Protein AF-A0ABD0PKB1-F1 (afdb_monomer_lite)

Radius of gyration: 13.87 Å; chains: 1; bounding box: 24×17×42 Å

Sequence (54 aa):
RPERFEEGLTVKHCALSLVGEPIMYPEINSFLRLLHQQNISSFLVTNAQFPEEI

Secondary structure (DSSP, 8-state):
-HHHHHHHHS--EEEE-SSS-GGGSTTHHHHHHHHHHTT-EEEE---SS-GGG-

InterPro domains:
  IPR013785 Aldolase-type TIM barrel [G3DSA:3.20.20.70] (1-54)
  IPR034556 S-adenosyl-L-methionine-dependent tRNA 4-demethylwyosine synthase [PTHR13930] (2-54)

Organism: Cirrhinus mrigala (NCBI:txid683832)

Structure (mmCIF, N/CA/C/O backbone):
data_AF-A0ABD0PKB1-F1
#
_entry.id   AF-A0ABD0PKB1-F1
#
loop_
_atom_site.group_PDB
_atom_site.id
_atom_site.type_symbol
_atom_site.label_atom_id
_atom_site.label_alt_id
_atom_site.label_comp_id
_atom_site.label_asym_id
_atom_site.label_entity_id
_atom_site.label_seq_id
_atom_site.pdbx_PDB_ins_code
_atom_site.Cartn_x
_atom_site.Cartn_y
_atom_site.Cartn_z
_atom_site.occupancy
_atom_site.B_iso_or_equiv
_atom_site.auth_seq_id
_atom_site.auth_comp_id
_atom_site.auth_asym_id
_atom_site.auth_atom_id
_atom_site.pdbx_PDB_model_num
ATOM 1 N N . ARG A 1 1 ? -2.519 -10.824 27.857 1.00 75.44 1 ARG A N 1
ATOM 2 C CA . ARG A 1 1 ? -3.133 -9.476 27.803 1.00 75.44 1 ARG A CA 1
ATOM 3 C C . ARG A 1 1 ? -4.179 -9.499 26.692 1.00 75.44 1 ARG A C 1
ATOM 5 O O . ARG A 1 1 ? -3.768 -9.387 25.545 1.00 75.44 1 ARG A O 1
ATOM 12 N N . PRO A 1 2 ? -5.459 -9.750 27.012 1.00 87.94 2 PRO A N 1
ATOM 13 C CA . PRO A 1 2 ? -6.531 -9.880 26.016 1.00 87.94 2 PRO A CA 1
ATOM 14 C C . PRO A 1 2 ? -6.674 -8.632 25.127 1.00 87.94 2 PRO A C 1
ATOM 16 O O . PRO A 1 2 ? -6.835 -8.767 23.924 1.00 87.94 2 PRO A O 1
ATOM 19 N N . GLU A 1 3 ? -6.439 -7.439 25.678 1.00 92.00 3 GLU A N 1
ATOM 20 C CA . GLU A 1 3 ? -6.479 -6.162 24.942 1.00 92.00 3 GLU A CA 1
ATOM 21 C C . GLU A 1 3 ? -5.555 -6.122 23.710 1.00 92.00 3 GLU A C 1
ATOM 23 O O . GLU A 1 3 ? -5.959 -5.661 22.652 1.00 92.00 3 GLU A O 1
ATOM 28 N N . ARG A 1 4 ? -4.330 -6.671 23.799 1.00 92.12 4 ARG A N 1
ATOM 29 C CA . ARG A 1 4 ? -3.391 -6.716 22.656 1.00 92.12 4 ARG A CA 1
ATOM 30 C C . ARG A 1 4 ? -3.851 -7.659 21.547 1.00 92.12 4 ARG A C 1
ATOM 32 O O . ARG A 1 4 ? -3.466 -7.491 20.396 1.00 92.12 4 ARG A O 1
ATOM 39 N N . PHE A 1 5 ? -4.604 -8.694 21.911 1.00 93.50 5 PHE A N 1
ATOM 40 C CA . PHE A 1 5 ? -5.147 -9.637 20.944 1.00 93.50 5 PHE A CA 1
ATOM 41 C C . PHE A 1 5 ? -6.285 -8.982 20.158 1.00 93.50 5 PHE A C 1
ATOM 43 O O . PHE A 1 5 ? -6.270 -9.022 18.934 1.00 93.50 5 PHE A O 1
ATOM 50 N N . GLU A 1 6 ? -7.208 -8.311 20.851 1.00 94.69 6 GLU A N 1
ATOM 51 C CA . GLU A 1 6 ? -8.289 -7.543 20.219 1.00 94.69 6 GLU A CA 1
ATOM 52 C C . GLU A 1 6 ? -7.752 -6.389 19.358 1.00 94.69 6 GLU A C 1
ATOM 54 O O . GLU A 1 6 ? -8.210 -6.192 18.231 1.00 94.69 6 GLU A O 1
ATOM 59 N N . GLU A 1 7 ? -6.724 -5.681 19.838 1.00 93.56 7 GLU A N 1
ATOM 60 C CA . GLU A 1 7 ? -6.013 -4.656 19.068 1.00 93.56 7 GLU A CA 1
ATOM 61 C C . GLU A 1 7 ? -5.416 -5.234 17.776 1.00 93.56 7 GLU A C 1
ATOM 63 O O . GLU A 1 7 ? -5.618 -4.673 16.701 1.00 93.56 7 GLU A O 1
ATOM 68 N N . GLY A 1 8 ? -4.744 -6.388 17.857 1.00 93.88 8 GLY A N 1
ATOM 69 C CA . GLY A 1 8 ? -4.119 -7.044 16.705 1.00 93.88 8 GLY A CA 1
ATOM 70 C C . GLY A 1 8 ? -5.102 -7.527 15.632 1.00 93.88 8 GLY A C 1
ATOM 71 O O . GLY A 1 8 ? -4.704 -7.687 14.479 1.00 93.88 8 GLY A O 1
ATOM 72 N N . LEU A 1 9 ? -6.379 -7.725 15.975 1.00 95.12 9 LEU A N 1
ATOM 73 C CA . LEU A 1 9 ? -7.435 -8.037 15.004 1.00 95.12 9 LEU A CA 1
ATOM 74 C C . LEU A 1 9 ? -7.892 -6.800 14.213 1.00 95.12 9 LEU A C 1
ATOM 76 O O . LEU A 1 9 ? -8.493 -6.939 13.148 1.00 95.12 9 LEU A O 1
ATOM 80 N N . THR A 1 10 ? -7.599 -5.594 14.707 1.00 95.06 10 THR A N 1
ATOM 81 C CA . THR A 1 10 ? -7.945 -4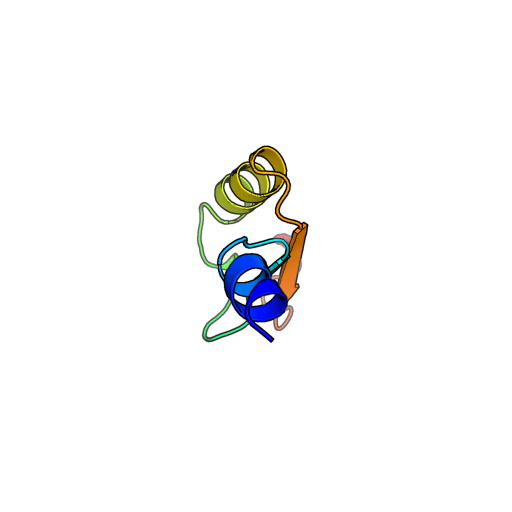.335 14.042 1.00 95.06 10 THR A CA 1
ATOM 82 C C . THR A 1 10 ? -6.736 -3.784 13.292 1.00 95.06 10 THR A C 1
ATOM 84 O O . THR A 1 10 ? -5.855 -3.151 13.871 1.00 95.06 10 THR A O 1
ATOM 87 N N . VAL A 1 11 ? -6.707 -3.967 11.972 1.00 96.50 11 VAL A N 1
ATOM 88 C CA . VAL A 1 11 ? -5.616 -3.459 11.129 1.00 96.50 11 VAL A CA 1
ATOM 89 C C . VAL A 1 11 ? -5.559 -1.928 11.169 1.00 96.50 11 VAL A C 1
ATOM 91 O O . VAL A 1 11 ? -6.565 -1.245 10.978 1.00 96.50 11 VAL A O 1
ATOM 94 N N . LYS A 1 12 ? -4.355 -1.390 11.381 1.00 97.25 12 LYS A N 1
ATOM 95 C CA . LYS A 1 12 ? -4.050 0.051 11.293 1.00 97.25 12 LYS A CA 1
ATOM 96 C C . LYS A 1 12 ? -3.062 0.390 10.186 1.00 97.25 12 LYS A C 1
ATOM 98 O O . LYS A 1 12 ? -3.098 1.494 9.649 1.00 97.25 12 LYS A O 1
ATOM 103 N N . HIS A 1 13 ? -2.199 -0.561 9.841 1.00 97.81 13 HIS A N 1
ATOM 104 C CA . HIS A 1 13 ? -1.089 -0.357 8.923 1.00 97.81 13 HIS A CA 1
ATOM 105 C C . HIS A 1 13 ? -0.973 -1.544 7.966 1.00 97.81 13 HIS A C 1
ATOM 107 O O . HIS A 1 13 ? -1.075 -2.695 8.391 1.00 97.81 13 HIS A O 1
ATOM 113 N N . CYS A 1 14 ? -0.737 -1.266 6.687 1.00 98.00 14 CYS A N 1
ATOM 114 C CA . CYS A 1 14 ? -0.479 -2.263 5.655 1.00 98.00 14 CYS A CA 1
ATOM 115 C C . CYS A 1 14 ? 0.914 -2.025 5.059 1.00 98.00 14 CYS A C 1
ATOM 117 O O . CYS A 1 14 ? 1.199 -0.931 4.575 1.00 98.00 14 CYS A O 1
ATOM 119 N N . ALA A 1 15 ? 1.782 -3.038 5.097 1.00 97.94 15 ALA A N 1
ATOM 120 C CA . ALA A 1 15 ? 3.101 -3.001 4.472 1.00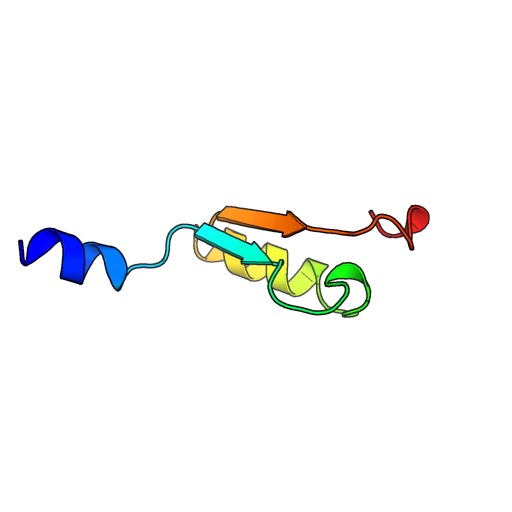 97.94 15 ALA A CA 1
ATOM 121 C C . ALA A 1 15 ? 3.100 -3.866 3.205 1.00 97.94 15 ALA A C 1
ATOM 123 O O . ALA A 1 15 ? 2.875 -5.076 3.264 1.00 97.94 15 ALA A O 1
ATOM 124 N N . LEU A 1 16 ? 3.352 -3.241 2.058 1.00 97.06 16 LEU A N 1
ATOM 125 C CA . LEU A 1 16 ? 3.410 -3.887 0.750 1.00 97.06 16 LEU A CA 1
ATOM 126 C C . LEU A 1 16 ? 4.866 -4.205 0.431 1.00 97.06 16 LEU A C 1
ATOM 128 O O . LEU A 1 16 ? 5.550 -3.430 -0.232 1.00 97.06 16 LEU A O 1
ATOM 132 N N . SER A 1 17 ? 5.345 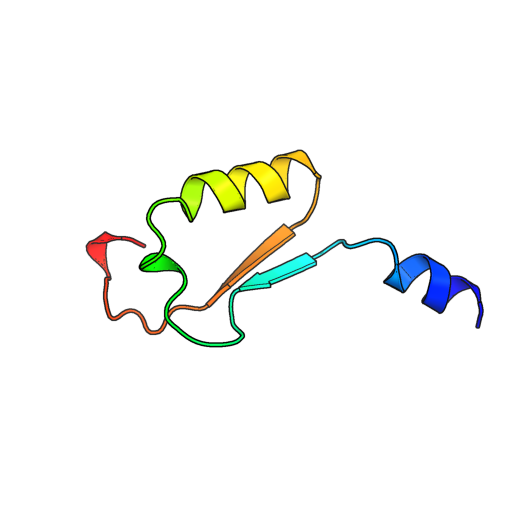-5.313 1.000 1.00 96.38 17 SER A N 1
ATOM 133 C CA . SER A 1 17 ? 6.774 -5.654 0.998 1.00 96.38 17 SER A CA 1
ATOM 134 C C . SER A 1 17 ? 7.076 -7.157 1.059 1.00 96.38 17 SER A C 1
ATOM 136 O O . SER A 1 17 ? 8.208 -7.527 1.354 1.00 96.38 17 SER A O 1
ATOM 138 N N . LEU A 1 18 ? 6.076 -8.034 0.896 1.00 95.44 18 LEU A N 1
ATOM 139 C CA . LEU A 1 18 ? 6.255 -9.467 1.159 1.00 95.44 18 LEU A CA 1
ATOM 140 C C . LEU A 1 18 ? 7.100 -10.151 0.074 1.00 95.44 18 LEU A C 1
ATOM 142 O O . LEU A 1 18 ? 8.147 -10.710 0.382 1.00 95.44 18 LEU A O 1
ATOM 146 N N . VAL A 1 19 ? 6.635 -10.129 -1.178 1.00 93.62 19 VAL A N 1
ATOM 147 C CA . VAL A 1 19 ? 7.299 -10.725 -2.350 1.00 93.62 19 VAL A CA 1
ATOM 148 C C . VAL A 1 19 ? 6.847 -9.976 -3.609 1.00 93.62 19 VAL A C 1
ATOM 150 O O . VAL A 1 19 ? 5.690 -9.563 -3.692 1.00 93.62 19 VAL A O 1
ATOM 153 N N . GLY A 1 20 ? 7.734 -9.879 -4.603 1.00 92.19 20 GLY A N 1
ATOM 154 C CA . GLY A 1 20 ? 7.464 -9.240 -5.893 1.00 92.19 20 GLY A CA 1
ATOM 155 C C . GLY A 1 20 ? 7.532 -7.714 -5.826 1.00 92.19 20 GLY A C 1
ATOM 156 O O . GLY A 1 20 ? 7.817 -7.152 -4.774 1.00 92.19 20 GLY A O 1
ATOM 157 N N . GLU A 1 21 ? 7.262 -7.058 -6.957 1.00 94.69 21 GLU A N 1
ATOM 158 C CA . GLU A 1 21 ? 7.250 -5.596 -7.057 1.00 94.69 21 GLU A CA 1
ATOM 159 C C . GLU A 1 21 ? 5.811 -5.069 -7.052 1.00 94.69 21 GLU A C 1
ATOM 161 O O . GLU A 1 21 ? 5.100 -5.236 -8.049 1.00 94.69 21 GLU A O 1
ATOM 166 N N . PRO A 1 22 ? 5.354 -4.419 -5.961 1.00 93.75 22 PRO A N 1
ATOM 167 C CA . PRO A 1 22 ? 3.969 -3.971 -5.836 1.00 93.75 22 PRO A CA 1
ATOM 168 C C . PRO A 1 22 ? 3.529 -3.019 -6.950 1.00 93.75 22 PRO A C 1
ATOM 170 O O . PRO A 1 22 ? 2.365 -3.034 -7.343 1.00 93.75 22 PRO A O 1
ATOM 173 N N . ILE A 1 23 ? 4.460 -2.221 -7.484 1.00 94.25 23 ILE A N 1
ATOM 174 C CA . ILE A 1 23 ? 4.182 -1.260 -8.555 1.00 94.25 23 ILE A CA 1
ATOM 175 C C . ILE A 1 23 ? 3.839 -1.932 -9.894 1.00 94.25 23 ILE A C 1
ATOM 177 O O . ILE A 1 23 ? 3.193 -1.326 -10.737 1.00 94.25 23 ILE A O 1
ATOM 181 N N . MET A 1 24 ? 4.189 -3.212 -10.081 1.00 94.06 24 MET A N 1
ATOM 182 C CA . MET A 1 24 ? 3.797 -3.962 -11.280 1.00 94.06 24 MET A CA 1
ATOM 183 C C . MET A 1 24 ? 2.314 -4.355 -11.283 1.00 94.06 24 MET A C 1
ATOM 185 O O . MET A 1 24 ? 1.812 -4.821 -12.305 1.00 94.06 24 MET A O 1
ATOM 189 N N . TYR A 1 25 ? 1.605 -4.212 -10.158 1.00 94.88 25 TYR A N 1
ATOM 190 C CA . TYR A 1 25 ? 0.170 -4.456 -10.111 1.00 94.88 25 TYR A CA 1
ATOM 191 C C . TYR A 1 25 ? -0.586 -3.241 -10.678 1.00 94.88 25 TYR A C 1
ATOM 193 O O . TYR A 1 25 ? -0.542 -2.176 -10.062 1.00 94.88 25 TYR A O 1
ATOM 201 N N . PRO A 1 26 ? -1.337 -3.375 -11.791 1.00 94.25 26 PRO A N 1
ATOM 202 C CA . PRO A 1 26 ? -1.959 -2.223 -12.458 1.00 94.25 26 PRO A CA 1
ATOM 203 C C . PRO A 1 26 ? -2.914 -1.423 -11.562 1.00 94.25 26 PRO A C 1
ATOM 205 O O . PRO A 1 26 ? -3.066 -0.216 -11.715 1.00 94.25 26 PRO A O 1
ATOM 208 N N . GLU A 1 27 ? -3.532 -2.088 -10.584 1.00 96.56 27 GLU A N 1
ATOM 209 C CA . GLU A 1 27 ? -4.498 -1.476 -9.670 1.00 96.56 27 GLU A CA 1
ATOM 210 C C . GLU A 1 27 ? -3.879 -1.048 -8.331 1.00 96.56 27 GLU A C 1
ATOM 212 O O . GLU A 1 27 ? -4.608 -0.808 -7.363 1.00 96.56 27 GLU A O 1
ATOM 217 N N . ILE A 1 28 ? -2.548 -0.928 -8.242 1.00 96.12 28 ILE A N 1
ATOM 218 C CA . ILE A 1 28 ? -1.853 -0.555 -7.000 1.00 96.12 28 ILE A CA 1
ATOM 219 C C . ILE A 1 28 ? -2.389 0.762 -6.426 1.00 96.12 28 ILE A C 1
ATOM 221 O O . ILE A 1 28 ? -2.748 0.832 -5.253 1.00 96.12 28 ILE A O 1
ATOM 225 N N . ASN A 1 29 ? -2.582 1.774 -7.270 1.00 95.44 29 ASN A N 1
ATOM 226 C CA . ASN A 1 29 ? -3.115 3.072 -6.860 1.00 95.44 29 ASN A CA 1
ATOM 227 C C . ASN A 1 29 ? -4.570 2.991 -6.369 1.00 95.44 29 ASN A C 1
ATOM 229 O O . ASN A 1 29 ? -4.946 3.664 -5.406 1.00 95.44 29 ASN A O 1
ATOM 233 N N . SER A 1 30 ? -5.399 2.164 -7.011 1.00 98.00 30 SER A N 1
ATOM 234 C CA . SER A 1 30 ? -6.783 1.915 -6.587 1.00 98.00 30 SER A CA 1
ATOM 235 C C . SER A 1 30 ? -6.820 1.229 -5.223 1.00 98.00 30 SER A C 1
ATOM 237 O O . SER A 1 30 ? -7.604 1.616 -4.355 1.00 98.00 30 SER A O 1
ATOM 239 N N . PHE A 1 31 ? -5.919 0.275 -5.002 1.00 97.50 31 PHE A N 1
ATOM 240 C CA . PHE A 1 31 ? -5.788 -0.421 -3.732 1.00 97.50 31 PHE A CA 1
ATOM 241 C C . PHE A 1 31 ? -5.291 0.493 -2.599 1.00 97.50 31 PHE A C 1
ATOM 243 O O . PHE A 1 31 ? -5.887 0.497 -1.522 1.00 97.50 31 PHE A O 1
ATOM 250 N N . LEU A 1 32 ? -4.281 1.339 -2.838 1.00 97.44 32 LEU A N 1
ATOM 251 C CA . LEU A 1 32 ? -3.817 2.323 -1.847 1.00 97.44 32 LEU A CA 1
ATOM 252 C C . LEU A 1 32 ? -4.938 3.292 -1.437 1.00 97.44 32 LEU A C 1
ATOM 254 O O . LEU A 1 32 ? -5.121 3.573 -0.251 1.00 97.44 32 LEU A O 1
ATOM 258 N N . ARG A 1 33 ? -5.745 3.760 -2.401 1.00 98.12 33 ARG A N 1
ATOM 259 C CA . ARG A 1 33 ? -6.924 4.592 -2.109 1.00 98.12 33 ARG A CA 1
ATOM 260 C C . ARG A 1 33 ? -7.944 3.862 -1.235 1.00 98.12 33 ARG A C 1
ATOM 262 O O . ARG A 1 33 ? -8.472 4.476 -0.311 1.00 98.12 33 ARG A O 1
ATOM 269 N N . LEU A 1 34 ? -8.199 2.579 -1.493 1.00 98.19 34 LEU A N 1
ATOM 270 C CA . LEU A 1 34 ? -9.110 1.763 -0.685 1.00 98.19 34 LEU A CA 1
ATOM 271 C C . LEU A 1 34 ? -8.620 1.635 0.766 1.00 98.19 34 LEU A C 1
ATOM 273 O O . LEU A 1 34 ? -9.402 1.833 1.694 1.00 98.19 34 LEU A O 1
ATOM 277 N N . LEU A 1 35 ? -7.325 1.374 0.971 1.00 98.06 35 LEU A N 1
ATOM 278 C CA . LEU A 1 35 ? -6.729 1.310 2.311 1.00 98.06 35 LEU A CA 1
ATOM 279 C C . LEU A 1 35 ? -6.911 2.632 3.068 1.00 98.06 35 LEU A C 1
ATOM 281 O O . LEU A 1 35 ? -7.377 2.639 4.209 1.00 98.06 35 LEU A O 1
ATOM 285 N N . HIS A 1 36 ? -6.629 3.759 2.411 1.00 97.88 36 HIS A N 1
ATOM 286 C CA . HIS A 1 36 ? -6.807 5.079 3.013 1.00 97.88 36 HIS A CA 1
ATOM 287 C C . HIS A 1 36 ? -8.275 5.404 3.326 1.00 97.88 36 HIS A C 1
ATOM 289 O O . HIS A 1 36 ? -8.551 5.965 4.384 1.00 97.88 36 HIS A O 1
ATOM 295 N N . GLN A 1 37 ? -9.228 5.001 2.476 1.00 98.31 37 GLN A N 1
ATOM 296 C CA . GLN A 1 37 ? -10.666 5.131 2.765 1.00 98.31 37 GLN A CA 1
ATOM 297 C C . GLN A 1 37 ? -11.082 4.357 4.023 1.00 98.31 37 GLN A C 1
ATOM 299 O O . GLN A 1 37 ? -11.983 4.785 4.743 1.00 98.31 37 GLN A O 1
ATOM 304 N N . GLN A 1 38 ? -10.409 3.243 4.318 1.00 97.62 38 GLN A N 1
ATOM 305 C CA . GLN A 1 38 ? -10.621 2.462 5.538 1.00 97.62 38 GLN A CA 1
ATOM 306 C C . GLN A 1 38 ? -9.784 2.943 6.736 1.00 97.62 38 GLN A C 1
ATOM 308 O O . GLN A 1 38 ? -9.811 2.307 7.788 1.00 97.62 38 GLN A O 1
ATOM 313 N N . ASN A 1 39 ? -9.084 4.079 6.622 1.00 97.56 39 ASN A N 1
ATOM 314 C CA . ASN A 1 39 ? -8.171 4.619 7.638 1.00 97.56 39 ASN A CA 1
ATOM 315 C C . ASN A 1 39 ? -7.011 3.668 7.992 1.00 97.56 39 ASN A C 1
ATOM 317 O O . ASN A 1 39 ? -6.533 3.654 9.129 1.00 97.56 39 ASN A O 1
ATOM 321 N N . ILE A 1 40 ? -6.552 2.879 7.019 1.00 98.56 40 ILE A N 1
ATOM 322 C CA . ILE A 1 40 ? -5.361 2.035 7.128 1.00 98.56 40 ILE A CA 1
ATOM 323 C C . ILE A 1 40 ? -4.211 2.777 6.452 1.00 98.56 40 ILE A C 1
ATOM 325 O O . ILE A 1 40 ? -4.287 3.068 5.259 1.00 98.56 40 ILE A O 1
ATOM 329 N N . SER A 1 41 ? -3.135 3.083 7.179 1.00 98.31 41 SER A N 1
ATOM 330 C CA . SER A 1 41 ? -1.9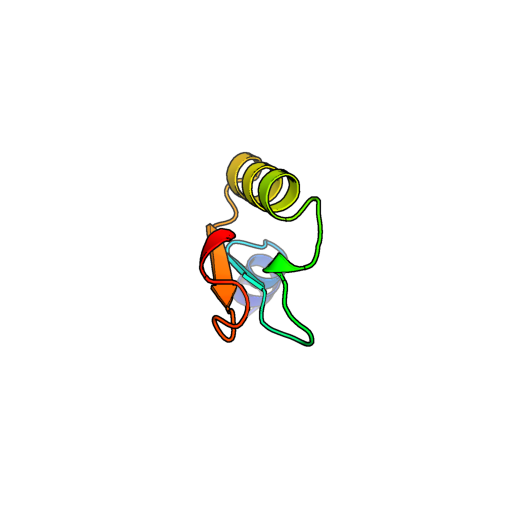60 3.692 6.545 1.00 98.31 41 SER A CA 1
ATOM 331 C C . SER A 1 41 ? -1.180 2.642 5.754 1.00 98.31 41 SER A C 1
ATOM 333 O O . SER A 1 41 ? -1.035 1.501 6.196 1.00 98.31 41 SER A O 1
ATOM 335 N N . SER A 1 42 ? -0.635 3.020 4.604 1.00 97.62 42 SER A N 1
ATOM 336 C CA . SER A 1 42 ? 0.117 2.107 3.740 1.00 97.62 42 SER A CA 1
ATOM 337 C C . SER A 1 42 ? 1.601 2.459 3.663 1.00 97.62 42 SER A C 1
ATOM 339 O O . SER A 1 42 ? 1.952 3.632 3.560 1.00 97.62 42 SER A O 1
ATOM 341 N N . PHE A 1 43 ? 2.456 1.438 3.631 1.00 97.62 43 PHE A N 1
ATOM 342 C CA . PHE A 1 43 ? 3.888 1.541 3.351 1.00 97.62 43 PHE A CA 1
ATOM 343 C C . PHE A 1 43 ? 4.196 0.717 2.102 1.00 97.62 43 PHE A C 1
ATOM 345 O O . PHE A 1 43 ? 4.067 -0.507 2.123 1.00 97.62 43 PHE A O 1
ATOM 352 N N . LEU A 1 44 ? 4.569 1.386 1.014 1.00 95.62 44 LEU A N 1
ATOM 353 C CA . LEU A 1 44 ? 4.938 0.747 -0.246 1.00 95.62 44 LEU A CA 1
ATOM 354 C C . LEU A 1 44 ? 6.457 0.558 -0.290 1.00 95.62 44 LEU A C 1
ATOM 356 O O . LEU A 1 44 ? 7.194 1.534 -0.155 1.00 95.62 44 LEU A O 1
ATOM 360 N N . VAL A 1 45 ? 6.922 -0.677 -0.472 1.00 95.75 45 VAL A N 1
ATOM 361 C CA . VAL A 1 45 ? 8.344 -0.975 -0.682 1.00 95.75 45 VAL A CA 1
ATOM 362 C C . VAL A 1 45 ? 8.538 -1.353 -2.144 1.00 95.75 45 VAL A C 1
ATOM 364 O O . VAL A 1 45 ? 7.836 -2.216 -2.660 1.00 95.75 45 VAL A O 1
ATOM 367 N N . THR A 1 46 ? 9.475 -0.685 -2.808 1.00 93.81 46 THR A N 1
ATOM 368 C CA . THR A 1 46 ? 9.814 -0.908 -4.218 1.00 93.81 46 THR A CA 1
ATOM 369 C C . THR A 1 46 ? 11.325 -0.984 -4.368 1.00 93.81 46 THR A C 1
ATOM 371 O O . THR A 1 46 ? 12.058 -0.275 -3.671 1.00 93.81 46 THR A O 1
ATOM 374 N N . ASN A 1 47 ? 11.796 -1.831 -5.280 1.00 92.75 47 ASN A N 1
ATOM 375 C CA . ASN A 1 47 ? 13.211 -1.898 -5.646 1.00 92.75 47 ASN A CA 1
ATOM 376 C C . ASN A 1 47 ? 13.655 -0.767 -6.604 1.00 92.75 47 ASN A C 1
ATOM 378 O O . ASN A 1 47 ? 14.824 -0.718 -6.983 1.00 92.75 47 ASN A O 1
ATOM 382 N N . ALA A 1 48 ? 12.734 0.126 -6.990 1.00 91.50 48 ALA A N 1
ATOM 383 C CA . ALA A 1 48 ? 12.938 1.242 -7.919 1.00 91.50 48 ALA A CA 1
ATOM 384 C C . ALA A 1 48 ? 13.331 0.853 -9.363 1.00 91.50 48 ALA A C 1
ATOM 386 O O . ALA A 1 48 ? 13.864 1.675 -10.105 1.00 91.50 48 ALA A O 1
ATOM 387 N N . GLN A 1 49 ? 13.016 -0.368 -9.806 1.00 91.75 49 GLN A N 1
ATOM 388 C CA . GLN A 1 49 ? 13.189 -0.809 -11.199 1.00 91.75 49 GLN A CA 1
ATOM 389 C C . GLN A 1 49 ? 12.299 -0.031 -12.190 1.00 91.75 49 GLN A C 1
ATOM 391 O O . GLN A 1 49 ? 12.627 0.049 -13.373 1.00 91.75 49 GLN A O 1
ATOM 396 N N . PHE A 1 50 ? 11.199 0.561 -11.710 1.00 90.12 50 PHE A N 1
ATOM 397 C CA . PHE A 1 50 ? 10.225 1.322 -12.501 1.00 90.12 50 PHE A CA 1
ATOM 398 C C . PHE A 1 50 ? 10.082 2.755 -11.957 1.00 90.12 50 PHE A C 1
ATOM 400 O O . PHE A 1 50 ? 9.097 3.054 -11.289 1.00 90.12 50 PHE A O 1
ATOM 407 N N . PRO A 1 51 ? 11.064 3.646 -12.181 1.00 88.25 51 PRO A N 1
ATOM 408 C CA . PRO A 1 51 ? 11.074 4.983 -11.580 1.00 88.25 51 PRO A CA 1
ATOM 409 C C . PRO A 1 51 ? 9.952 5.901 -12.085 1.00 88.25 51 PRO A C 1
ATOM 411 O O . PRO A 1 51 ? 9.514 6.769 -11.344 1.00 88.25 51 PRO A O 1
ATOM 414 N N . GLU A 1 52 ? 9.475 5.695 -13.315 1.00 90.44 52 GLU A N 1
ATOM 415 C CA . GLU A 1 52 ? 8.392 6.484 -13.928 1.00 90.44 52 GLU A CA 1
ATOM 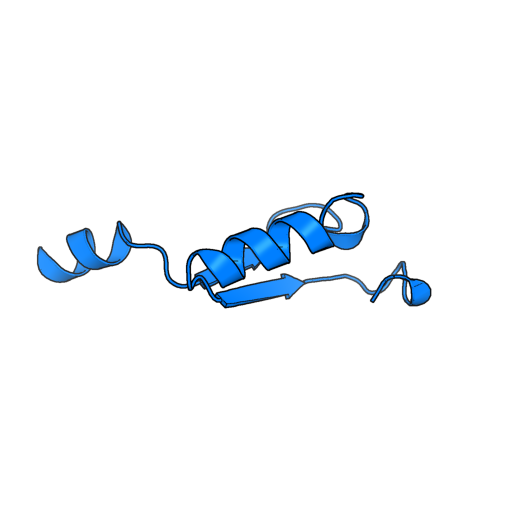416 C C . GLU A 1 52 ? 7.011 6.191 -13.306 1.00 90.44 52 GLU A C 1
ATOM 418 O O . GLU A 1 52 ? 6.079 6.971 -13.469 1.00 90.44 52 GLU A O 1
ATOM 423 N N . GLU A 1 53 ? 6.877 5.047 -12.625 1.00 82.38 53 GLU A N 1
ATOM 424 C CA . GLU A 1 53 ? 5.631 4.576 -12.005 1.00 82.38 53 GLU A CA 1
ATOM 425 C C . GLU A 1 53 ? 5.537 4.951 -10.512 1.00 82.38 53 GLU A C 1
ATOM 427 O O . GLU A 1 53 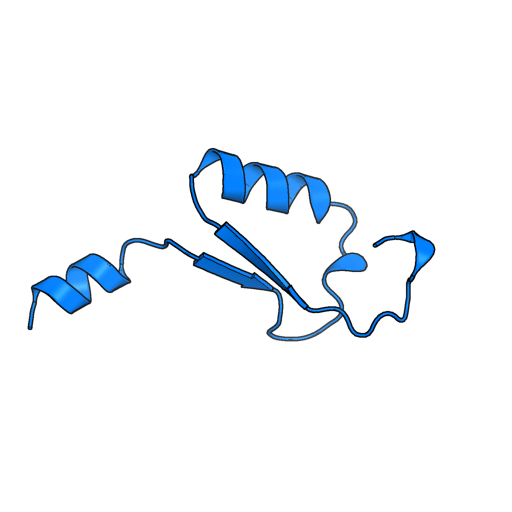? 4.523 4.667 -9.875 1.00 82.38 53 GLU A O 1
ATOM 432 N N . ILE A 1 54 ? 6.597 5.543 -9.938 1.00 76.62 54 ILE A N 1
ATOM 433 C CA . ILE A 1 54 ? 6.663 5.974 -8.527 1.00 76.62 54 ILE A CA 1
ATOM 434 C C . ILE A 1 54 ? 5.890 7.278 -8.310 1.00 76.62 54 ILE A C 1
ATOM 436 O O . ILE A 1 54 ? 6.076 8.228 -9.102 1.00 76.62 54 ILE A O 1
#

Foldseek 3Di:
DVVVVVVVVDAAEEEADDDDALLVPPCSVVVCVVCVVVNHHYHHDGPCPPVVSD

pLDDT: mean 94.25, std 4.75, range [75.44, 98.56]